Protein AF-A0A8H7VWY1-F1 (afdb_monomer)

pLDDT: mean 77.23, std 14.78, range [39.22, 94.75]

Structure (mmCIF, N/CA/C/O backbone):
data_AF-A0A8H7VWY1-F1
#
_entry.id   AF-A0A8H7VWY1-F1
#
loop_
_atom_site.group_PDB
_atom_site.id
_atom_site.type_symbol
_atom_site.label_atom_id
_atom_site.label_alt_id
_atom_site.label_comp_id
_atom_site.label_asym_id
_atom_site.label_entity_id
_atom_site.label_seq_id
_atom_site.pdbx_PDB_ins_code
_atom_site.Cartn_x
_atom_site.Cartn_y
_atom_site.Cartn_z
_atom_site.occupancy
_atom_site.B_iso_or_equiv
_atom_site.auth_seq_id
_atom_site.auth_comp_id
_atom_site.auth_asym_id
_atom_site.auth_atom_id
_atom_site.pdbx_PDB_model_num
ATOM 1 N N . MET A 1 1 ? -18.635 -22.391 5.691 1.00 39.22 1 MET A N 1
ATOM 2 C CA . MET A 1 1 ? -17.406 -21.820 5.090 1.00 39.22 1 MET A CA 1
ATOM 3 C C . MET A 1 1 ? -17.525 -20.301 5.102 1.00 39.22 1 MET A C 1
ATOM 5 O O . MET A 1 1 ? -18.580 -19.805 4.731 1.00 39.22 1 MET A O 1
ATOM 9 N N . LYS A 1 2 ? -16.519 -19.556 5.578 1.00 43.78 2 LYS A N 1
ATOM 10 C CA . LYS A 1 2 ? -16.522 -18.084 5.476 1.00 43.78 2 LYS A CA 1
ATOM 11 C C . LYS A 1 2 ? -15.951 -17.697 4.116 1.00 43.78 2 LYS A C 1
ATOM 13 O O . LYS A 1 2 ? -14.827 -18.083 3.821 1.00 43.78 2 LYS A O 1
ATOM 18 N N . ALA A 1 3 ? -16.705 -16.945 3.320 1.00 46.25 3 ALA A N 1
ATOM 19 C CA . ALA A 1 3 ? -16.212 -16.386 2.068 1.00 46.25 3 ALA A CA 1
ATOM 20 C C . ALA A 1 3 ? -15.025 -15.451 2.359 1.00 46.25 3 ALA A C 1
ATOM 22 O O . ALA A 1 3 ? -15.185 -14.411 3.003 1.00 46.25 3 ALA A O 1
ATOM 23 N N . SER A 1 4 ? -13.821 -15.837 1.938 1.00 55.66 4 SER A N 1
ATOM 24 C CA . SER A 1 4 ? -12.655 -14.961 1.958 1.00 55.66 4 SER A CA 1
ATOM 25 C C . SER A 1 4 ? -12.641 -14.161 0.662 1.00 55.66 4 SER A C 1
ATOM 27 O O . SER A 1 4 ? -12.239 -14.674 -0.378 1.00 55.66 4 SER A O 1
ATOM 29 N N . VAL A 1 5 ? -13.089 -12.908 0.710 1.00 57.19 5 VAL A N 1
ATOM 30 C CA . VAL A 1 5 ? -12.899 -11.975 -0.406 1.00 57.19 5 VAL A CA 1
ATOM 31 C C . VAL A 1 5 ? -11.411 -11.624 -0.458 1.00 57.19 5 VAL A C 1
ATOM 33 O O . VAL A 1 5 ? -10.923 -10.802 0.320 1.00 57.19 5 VAL A O 1
ATOM 36 N N . SER A 1 6 ? -10.660 -12.302 -1.322 1.00 58.06 6 SER A N 1
ATOM 37 C CA . SER A 1 6 ? -9.286 -11.938 -1.653 1.00 58.06 6 SER A CA 1
ATOM 38 C C . SER A 1 6 ? -9.323 -10.869 -2.738 1.00 58.06 6 SER A C 1
ATOM 40 O O . SER A 1 6 ? -9.676 -11.150 -3.878 1.00 58.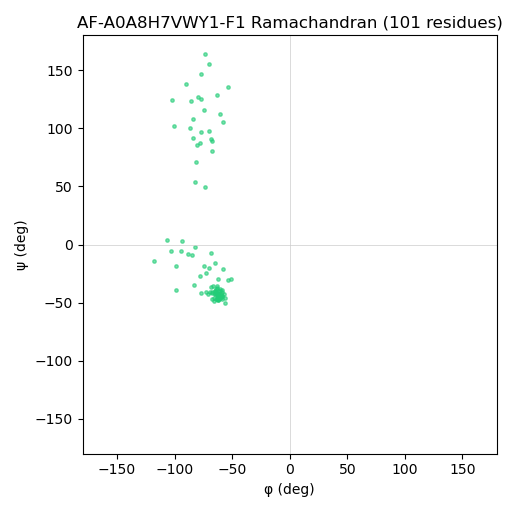06 6 SER A O 1
ATOM 42 N N . ILE A 1 7 ? -8.988 -9.633 -2.376 1.00 64.88 7 ILE A N 1
ATOM 43 C CA . ILE A 1 7 ? -8.799 -8.561 -3.356 1.00 64.88 7 ILE A CA 1
ATOM 44 C C . ILE A 1 7 ? -7.458 -8.815 -4.048 1.00 64.88 7 ILE A C 1
ATOM 46 O O . ILE A 1 7 ? -6.415 -8.778 -3.388 1.00 64.88 7 ILE A O 1
ATOM 50 N N . ASP A 1 8 ? -7.489 -9.088 -5.352 1.00 72.38 8 ASP A N 1
ATOM 51 C CA . ASP A 1 8 ? -6.281 -9.200 -6.166 1.00 72.38 8 ASP A CA 1
ATOM 52 C C . ASP A 1 8 ? -5.823 -7.814 -6.630 1.00 72.38 8 ASP A C 1
ATOM 54 O O . ASP A 1 8 ? -6.232 -7.299 -7.670 1.00 72.38 8 ASP A O 1
ATOM 58 N N . TYR A 1 9 ? -4.953 -7.206 -5.828 1.00 66.69 9 TYR A N 1
ATOM 59 C CA . TYR A 1 9 ? -4.357 -5.901 -6.109 1.00 66.69 9 TYR A CA 1
ATOM 60 C C . TYR A 1 9 ? -3.377 -5.910 -7.302 1.00 66.69 9 TYR A C 1
ATOM 62 O O . TYR A 1 9 ? -2.907 -4.842 -7.695 1.00 66.69 9 TYR A O 1
ATOM 70 N N . LEU A 1 10 ? -3.045 -7.085 -7.853 1.00 67.12 10 LEU A N 1
ATOM 71 C CA . LEU A 1 10 ? -2.091 -7.264 -8.953 1.00 67.12 10 LEU A CA 1
ATOM 72 C C . LEU A 1 10 ? -2.768 -7.522 -10.308 1.00 67.12 10 LEU A C 1
ATOM 74 O O . LEU A 1 10 ? -2.077 -7.578 -11.318 1.00 67.12 10 LEU A O 1
ATOM 78 N N . SER A 1 11 ? -4.095 -7.666 -10.332 1.00 69.75 11 SER A N 1
ATOM 79 C CA . SER A 1 11 ? -4.871 -7.951 -11.549 1.00 69.75 11 SER A CA 1
ATOM 80 C C . SER A 1 11 ? -5.037 -6.750 -12.489 1.00 69.75 11 SER A C 1
ATOM 82 O O . SER A 1 11 ? -5.368 -6.923 -13.658 1.00 69.75 11 SER A O 1
ATOM 84 N N . HIS A 1 12 ? -4.824 -5.531 -11.990 1.00 71.19 12 HIS A N 1
ATOM 85 C CA . HIS A 1 12 ? -4.958 -4.306 -12.773 1.00 71.19 12 HIS A CA 1
ATOM 86 C C . HIS A 1 12 ? -3.631 -3.938 -13.447 1.00 71.19 12 HIS A C 1
ATOM 88 O O . HIS A 1 12 ? -2.575 -4.000 -12.816 1.00 71.19 12 HIS A O 1
ATOM 94 N N . GLU A 1 13 ? -3.667 -3.511 -14.709 1.00 78.75 13 GLU A N 1
ATOM 95 C CA . GLU A 1 13 ? -2.500 -2.925 -15.368 1.00 78.75 13 GLU A CA 1
ATOM 96 C C . GLU A 1 13 ? -2.303 -1.487 -14.887 1.00 78.75 13 GLU A C 1
ATOM 98 O O . GLU A 1 13 ? -2.938 -0.549 -15.357 1.00 78.75 13 GLU A O 1
ATOM 103 N N . TRP A 1 14 ? -1.422 -1.315 -13.908 1.00 82.62 14 TRP A N 1
ATOM 104 C CA . TRP A 1 14 ? -1.132 -0.002 -13.348 1.00 82.62 14 TRP A CA 1
ATOM 105 C C . TRP A 1 14 ? -0.180 0.800 -14.236 1.00 82.62 14 TRP A C 1
ATOM 107 O O . TRP A 1 14 ? 0.953 0.364 -14.479 1.00 82.62 14 TRP A O 1
ATOM 117 N N . SER A 1 15 ? -0.563 2.024 -14.606 1.00 87.19 15 SER A N 1
ATOM 118 C CA . SER A 1 15 ? 0.397 2.990 -15.143 1.00 87.19 15 SER A CA 1
ATOM 119 C C . SER A 1 15 ? 1.303 3.549 -14.034 1.00 87.19 15 SER A C 1
ATOM 121 O O . SER A 1 15 ? 1.007 3.465 -12.838 1.00 87.19 15 SER A O 1
ATOM 123 N N . CYS A 1 16 ? 2.424 4.174 -14.410 1.00 84.88 16 CYS A N 1
ATOM 124 C CA . CYS A 1 16 ? 3.288 4.858 -13.441 1.00 84.88 16 CYS A CA 1
ATOM 125 C C . CYS A 1 16 ? 2.541 5.963 -12.673 1.00 84.88 16 CYS A C 1
ATOM 127 O O . CYS A 1 16 ? 2.751 6.114 -11.469 1.00 84.88 16 CYS A O 1
ATO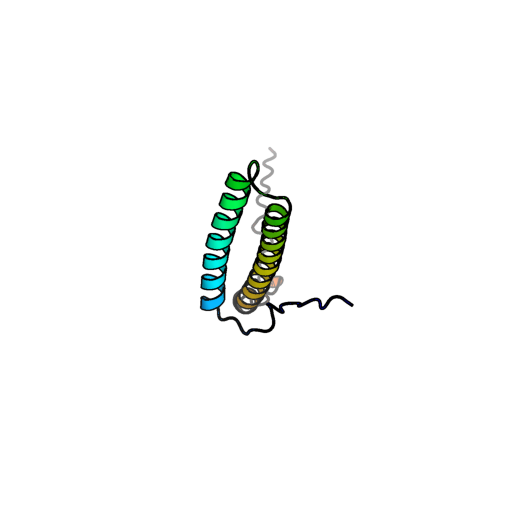M 129 N N . SER A 1 17 ? 1.661 6.709 -13.347 1.00 89.00 17 SER A N 1
ATOM 130 C CA . SER A 1 17 ? 0.856 7.766 -12.727 1.00 89.00 17 SER A CA 1
ATOM 131 C C . SER A 1 17 ? -0.113 7.197 -11.692 1.00 89.00 17 SER A C 1
ATOM 133 O O . SER A 1 17 ? -0.191 7.727 -10.581 1.00 89.00 17 SER A O 1
ATOM 135 N N . ASP A 1 18 ? -0.760 6.071 -12.008 1.00 88.69 18 ASP A N 1
ATOM 136 C CA . ASP A 1 18 ? -1.683 5.392 -11.092 1.00 88.69 18 ASP A CA 1
ATOM 137 C C . ASP A 1 18 ? -0.958 4.917 -9.834 1.00 88.69 18 ASP A C 1
ATOM 139 O O . ASP A 1 18 ? -1.445 5.115 -8.722 1.00 88.69 18 ASP A O 1
ATOM 143 N N . LEU A 1 19 ? 0.245 4.351 -9.982 1.00 88.75 19 LEU A N 1
ATOM 144 C CA . LEU A 1 19 ? 1.059 3.899 -8.849 1.00 88.75 19 LEU A CA 1
ATOM 145 C C . LEU A 1 19 ? 1.465 5.055 -7.937 1.00 88.75 19 LEU A C 1
ATOM 147 O O . LEU A 1 19 ? 1.384 4.931 -6.714 1.00 88.75 19 LEU A O 1
ATOM 151 N N . ILE A 1 20 ? 1.873 6.189 -8.514 1.00 89.44 20 ILE A N 1
ATOM 152 C CA . ILE A 1 20 ? 2.232 7.390 -7.750 1.00 89.44 20 ILE A CA 1
ATOM 153 C C . ILE A 1 20 ? 1.007 7.917 -6.999 1.00 89.44 20 ILE A C 1
ATOM 155 O O . ILE A 1 20 ? 1.094 8.226 -5.805 1.00 89.44 20 ILE A O 1
ATOM 159 N N . GLN A 1 21 ? -0.139 8.015 -7.674 1.00 92.50 21 GLN A N 1
ATOM 160 C CA . GLN A 1 21 ? -1.370 8.517 -7.075 1.00 92.50 21 GLN A CA 1
ATOM 161 C C . GLN A 1 21 ? -1.880 7.589 -5.970 1.00 92.50 21 GLN A C 1
ATOM 163 O O . GLN A 1 21 ? -2.170 8.058 -4.867 1.00 92.50 21 GLN A O 1
ATOM 168 N N . ALA A 1 22 ? -1.917 6.280 -6.215 1.00 91.75 22 ALA A N 1
ATOM 169 C CA . ALA A 1 22 ? -2.313 5.293 -5.220 1.00 91.75 22 ALA A CA 1
ATOM 170 C C . ALA A 1 22 ? -1.362 5.258 -4.027 1.00 91.75 22 ALA A C 1
ATOM 172 O O . ALA A 1 22 ? -1.820 5.143 -2.891 1.00 91.75 22 ALA A O 1
ATOM 173 N N . HIS A 1 23 ? -0.055 5.417 -4.249 1.00 92.06 23 HIS A N 1
ATOM 174 C CA . HIS A 1 23 ? 0.899 5.523 -3.154 1.00 92.06 23 HIS A CA 1
ATOM 175 C C . HIS A 1 23 ? 0.620 6.754 -2.285 1.00 92.06 23 HIS A C 1
ATOM 177 O O . HIS A 1 23 ? 0.543 6.638 -1.063 1.00 92.06 23 HIS A O 1
ATOM 183 N N . ARG A 1 24 ? 0.423 7.929 -2.898 1.00 94.56 24 ARG A N 1
ATOM 184 C CA . ARG A 1 24 ? 0.106 9.174 -2.175 1.00 94.56 24 ARG A CA 1
ATOM 185 C C . ARG A 1 24 ? -1.181 9.046 -1.369 1.00 94.56 24 ARG A C 1
ATOM 187 O O . ARG A 1 24 ? -1.215 9.439 -0.205 1.00 94.56 24 ARG A O 1
ATOM 194 N N . GLU A 1 25 ? -2.216 8.474 -1.969 1.00 94.06 25 GLU A N 1
ATOM 195 C CA . GLU A 1 25 ? -3.495 8.263 -1.298 1.00 94.06 25 GLU A CA 1
ATOM 196 C C . GLU A 1 25 ? -3.368 7.272 -0.136 1.00 94.06 25 GLU A C 1
ATOM 198 O O . GLU A 1 25 ? -3.842 7.541 0.969 1.00 94.06 25 GLU A O 1
ATOM 203 N N . LEU A 1 26 ? -2.624 6.181 -0.327 1.00 94.00 26 LEU A N 1
ATOM 204 C CA . LEU A 1 26 ? -2.328 5.232 0.740 1.00 94.00 26 LEU A CA 1
ATOM 205 C C . LEU A 1 26 ? -1.609 5.899 1.920 1.00 94.00 26 LEU A C 1
ATOM 207 O O . LEU A 1 26 ? -1.950 5.621 3.068 1.00 94.00 26 LEU A O 1
ATO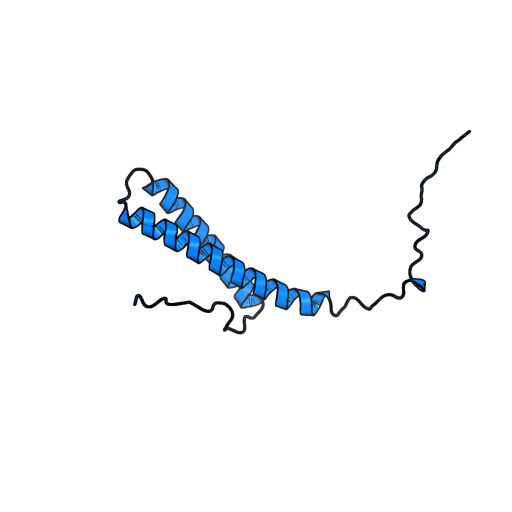M 211 N N . GLN A 1 27 ? -0.658 6.807 1.676 1.00 94.75 27 GLN A N 1
ATOM 212 C CA . GLN A 1 27 ? 0.001 7.533 2.768 1.00 94.75 27 GLN A CA 1
ATOM 213 C C . GLN A 1 27 ? -0.982 8.402 3.558 1.00 94.75 27 GLN A C 1
ATOM 215 O O . GLN A 1 27 ? -0.968 8.367 4.788 1.00 94.75 27 GLN A O 1
ATOM 220 N 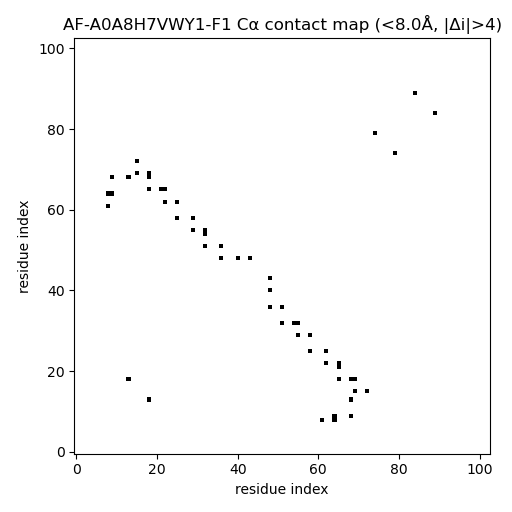N . ARG A 1 28 ? -1.896 9.116 2.885 1.00 94.69 28 ARG A N 1
ATOM 221 C CA . ARG A 1 28 ? -2.945 9.897 3.569 1.00 94.69 28 ARG A CA 1
ATOM 222 C C . ARG A 1 28 ? -3.826 9.005 4.443 1.00 94.69 28 ARG A C 1
ATOM 224 O O . ARG A 1 28 ? -4.095 9.333 5.600 1.00 94.69 28 ARG A O 1
ATOM 231 N N . GLN A 1 29 ? -4.241 7.856 3.912 1.00 93.00 29 GLN A N 1
ATOM 232 C CA . GLN A 1 29 ? -5.081 6.896 4.630 1.00 93.00 29 GLN A CA 1
ATOM 233 C C . GLN A 1 29 ? -4.367 6.285 5.838 1.00 93.00 29 GLN A C 1
ATOM 235 O O . GLN A 1 29 ? -4.972 6.163 6.908 1.00 93.00 29 GLN A O 1
ATOM 240 N N . LYS A 1 30 ? -3.075 5.959 5.707 1.00 93.12 30 LYS A N 1
ATOM 241 C CA . LYS A 1 30 ? -2.245 5.468 6.815 1.00 93.12 30 LYS A CA 1
ATOM 242 C C . LYS A 1 30 ? -2.128 6.504 7.924 1.00 93.12 30 LYS A C 1
ATOM 244 O O . LYS A 1 30 ? -2.346 6.150 9.079 1.00 93.12 30 LYS A O 1
ATOM 249 N N . SER A 1 31 ? -1.873 7.768 7.591 1.00 92.56 31 SER A N 1
ATOM 250 C CA . SER A 1 31 ? -1.806 8.852 8.580 1.00 92.56 31 SER A CA 1
ATOM 251 C C . SER A 1 31 ? -3.130 9.028 9.323 1.00 92.56 31 SER A C 1
ATOM 253 O O . SER A 1 31 ? -3.144 9.069 10.551 1.00 92.56 31 SER A O 1
ATOM 255 N N . LYS A 1 32 ? -4.262 9.028 8.605 1.00 91.69 32 LYS A N 1
ATOM 256 C CA . LYS A 1 32 ? -5.599 9.101 9.217 1.00 91.69 32 LYS A CA 1
ATOM 257 C C . LYS A 1 32 ? -5.886 7.903 10.125 1.00 91.69 32 LYS A C 1
ATOM 259 O O . LYS A 1 32 ? -6.422 8.059 11.217 1.00 91.69 32 LYS A O 1
ATOM 264 N N . THR A 1 33 ? -5.524 6.701 9.685 1.00 90.06 33 THR A N 1
ATOM 265 C CA . THR A 1 33 ? -5.731 5.469 10.459 1.00 90.06 33 THR A CA 1
ATOM 266 C C . THR A 1 33 ? -4.856 5.451 11.707 1.00 90.06 33 THR A C 1
ATOM 268 O O . THR A 1 33 ? -5.340 5.098 12.776 1.00 90.06 33 THR A O 1
ATOM 271 N N . ALA A 1 34 ? -3.595 5.874 11.595 1.00 89.50 34 ALA A N 1
ATOM 272 C CA . ALA A 1 34 ? -2.683 6.001 12.724 1.00 89.50 34 ALA A CA 1
ATOM 273 C C . ALA A 1 34 ? -3.199 7.018 13.749 1.00 89.50 34 ALA A C 1
ATOM 275 O O . ALA A 1 34 ? -3.272 6.687 14.927 1.00 89.50 34 ALA A O 1
ATOM 276 N N . PHE A 1 35 ? -3.642 8.196 13.298 1.00 90.19 35 PHE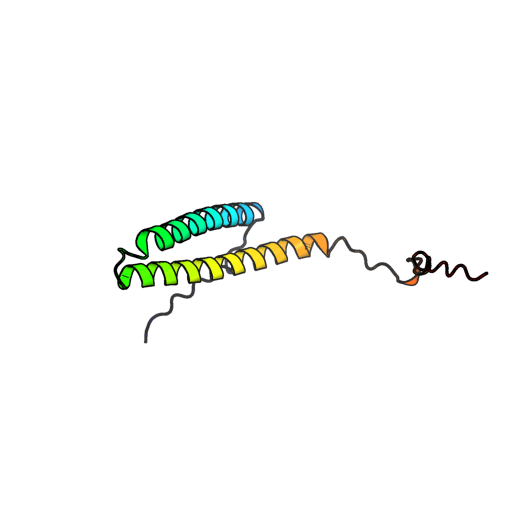 A N 1
ATOM 277 C CA . PHE A 1 35 ? -4.266 9.196 14.164 1.00 90.19 35 PHE A CA 1
ATOM 278 C C . PHE A 1 35 ? -5.472 8.615 14.910 1.00 90.19 35 PHE A C 1
ATOM 280 O O . PHE A 1 35 ? -5.516 8.657 16.134 1.00 90.19 35 PHE A O 1
ATOM 287 N N . ASN A 1 36 ? -6.397 7.967 14.195 1.00 87.75 36 ASN A N 1
ATOM 288 C CA . ASN A 1 36 ? -7.575 7.351 14.808 1.00 87.75 36 ASN A CA 1
ATOM 289 C C . ASN A 1 36 ? -7.211 6.268 15.834 1.00 87.75 36 ASN A C 1
ATOM 291 O O . ASN A 1 36 ? -7.875 6.168 16.862 1.00 87.75 36 ASN A O 1
ATOM 295 N N . ILE A 1 37 ? -6.173 5.465 15.577 1.00 86.94 37 ILE A N 1
ATOM 296 C CA . ILE A 1 37 ? -5.690 4.458 16.532 1.00 86.94 37 ILE A CA 1
ATOM 297 C C . ILE A 1 37 ? -5.180 5.129 17.808 1.00 86.94 37 ILE A C 1
ATOM 299 O O . ILE A 1 37 ? -5.538 4.686 18.895 1.00 86.94 37 ILE A O 1
ATOM 303 N N . THR A 1 38 ? -4.373 6.183 17.681 1.00 87.62 38 THR A N 1
ATOM 304 C CA . THR A 1 38 ? -3.795 6.896 18.826 1.00 87.62 38 THR A CA 1
ATOM 305 C C . THR A 1 38 ? -4.870 7.622 19.634 1.00 87.62 38 THR A C 1
ATOM 307 O O . THR A 1 38 ? -4.925 7.481 20.850 1.00 87.62 38 THR A O 1
ATOM 310 N N . THR A 1 39 ? -5.768 8.357 18.974 1.00 87.19 39 THR A N 1
ATOM 311 C CA . THR A 1 39 ? -6.825 9.128 19.647 1.00 87.19 39 THR A CA 1
ATOM 312 C C . THR A 1 39 ? -7.870 8.227 20.295 1.00 87.19 39 THR A C 1
ATOM 314 O O . THR A 1 39 ? -8.368 8.535 21.373 1.00 87.19 39 THR A O 1
ATOM 317 N N . SER A 1 40 ? -8.197 7.098 19.664 1.00 82.38 40 SER A N 1
ATOM 318 C CA . SER A 1 40 ? -9.268 6.220 20.146 1.00 82.38 40 SER A CA 1
ATOM 319 C C . SER A 1 40 ? -8.755 5.097 21.053 1.00 82.38 40 SER A C 1
ATOM 321 O O . SER A 1 40 ? -9.532 4.251 21.477 1.00 82.38 40 SER A O 1
ATOM 323 N N . GLN A 1 41 ? -7.461 5.050 21.375 1.00 75.81 41 GLN A N 1
ATOM 324 C CA . GLN A 1 41 ? -6.860 3.931 22.111 1.00 75.81 41 GLN A CA 1
ATOM 325 C C . GLN A 1 41 ? -7.438 3.742 23.522 1.00 75.81 41 GLN A C 1
ATOM 327 O O . GLN A 1 41 ? -7.490 2.618 24.013 1.00 75.81 41 GLN A O 1
ATOM 332 N N . GLN A 1 42 ? -7.885 4.830 24.152 1.00 74.38 42 GLN A N 1
ATOM 333 C CA . GLN A 1 42 ? -8.420 4.830 25.518 1.00 74.38 42 GLN A CA 1
ATOM 334 C C . GLN A 1 42 ? -9.956 4.813 25.570 1.00 74.38 42 GLN A C 1
ATOM 336 O O . GLN A 1 42 ? -10.527 4.453 26.594 1.00 74.38 42 GLN A O 1
ATOM 341 N N . THR A 1 43 ? -10.629 5.181 24.478 1.00 81.19 43 THR A N 1
ATOM 342 C CA . THR A 1 43 ? -12.087 5.400 24.436 1.00 81.19 43 THR A CA 1
ATOM 343 C C . THR A 1 43 ? -12.825 4.455 23.486 1.00 81.19 43 THR A C 1
ATOM 345 O O . THR A 1 43 ? -14.048 4.348 23.562 1.00 81.19 43 THR A O 1
ATOM 348 N N . ALA A 1 44 ? -12.114 3.751 22.597 1.00 82.25 44 ALA A N 1
ATOM 349 C CA . ALA A 1 44 ? -12.724 2.887 21.593 1.00 82.25 44 ALA A CA 1
ATOM 350 C C . ALA A 1 44 ? -13.209 1.556 22.155 1.00 82.25 44 ALA A C 1
ATOM 352 O O . ALA A 1 44 ? -12.573 0.893 22.979 1.00 82.25 44 ALA A O 1
ATOM 353 N N . THR A 1 45 ? -14.295 1.078 21.565 1.00 87.25 45 THR A N 1
ATOM 354 C CA . THR A 1 45 ? -14.792 -0.271 21.803 1.00 87.25 45 THR A CA 1
ATOM 355 C C . THR A 1 45 ? -13.859 -1.328 21.194 1.00 87.25 45 THR A C 1
ATOM 357 O O . THR A 1 45 ? -13.185 -1.116 20.180 1.00 87.25 45 THR A O 1
ATOM 360 N N . LYS A 1 46 ? -13.892 -2.555 21.732 1.00 86.50 46 LYS A N 1
ATOM 361 C CA . LYS A 1 46 ? -13.152 -3.713 21.181 1.00 86.50 46 LYS A CA 1
ATOM 362 C C . LYS A 1 46 ? -13.440 -3.955 19.687 1.00 86.50 46 LYS A C 1
ATOM 364 O O . LYS A 1 46 ? -12.575 -4.435 18.952 1.00 86.50 46 LYS A O 1
ATOM 369 N N . LYS A 1 47 ? -14.651 -3.619 19.222 1.00 87.88 47 LYS A N 1
ATOM 370 C CA . LYS A 1 47 ? -15.067 -3.738 17.814 1.00 87.88 47 LYS A CA 1
ATOM 371 C C . LYS A 1 47 ? -14.343 -2.727 16.918 1.00 87.88 47 LYS A C 1
ATOM 373 O O . LYS A 1 47 ? -13.908 -3.092 15.827 1.00 87.88 47 LYS A O 1
ATOM 378 N N . GLU A 1 48 ? -14.173 -1.494 17.378 1.00 86.75 48 GLU A N 1
ATOM 379 C CA . GLU A 1 48 ? -13.465 -0.435 16.649 1.00 86.75 48 GLU A CA 1
ATOM 380 C C . GLU A 1 48 ? -11.961 -0.689 16.597 1.00 86.75 48 GLU A C 1
ATOM 382 O O . GLU A 1 48 ? -11.368 -0.613 15.522 1.00 86.75 48 GLU A O 1
ATOM 387 N N . LEU A 1 49 ? -11.362 -1.127 17.707 1.00 85.31 49 LEU A N 1
ATOM 388 C CA . LEU A 1 49 ? -9.957 -1.547 17.735 1.00 85.31 49 LEU A CA 1
ATOM 389 C C . LEU A 1 49 ? -9.683 -2.666 16.718 1.00 85.31 49 LEU A C 1
ATOM 391 O O . LEU A 1 49 ? -8.705 -2.620 15.967 1.00 85.31 49 LEU A O 1
ATOM 395 N N . LYS A 1 50 ? -10.591 -3.647 16.619 1.00 88.81 50 LYS A N 1
ATOM 396 C CA . LYS A 1 50 ? -10.508 -4.709 15.607 1.00 88.81 50 LYS A CA 1
ATOM 397 C C . LYS A 1 50 ? -10.644 -4.167 14.180 1.00 88.81 50 LYS A C 1
ATOM 399 O O . LYS A 1 50 ? -9.941 -4.641 13.284 1.00 88.81 50 LYS A O 1
ATOM 404 N N . LYS A 1 51 ? -11.514 -3.178 13.954 1.00 89.62 51 LYS A N 1
ATOM 405 C CA . LYS A 1 51 ? -11.671 -2.509 12.652 1.00 89.62 51 LYS A CA 1
ATOM 406 C C . LYS A 1 51 ? -10.379 -1.801 12.243 1.00 89.62 51 LYS A C 1
ATOM 408 O O . LYS A 1 51 ? -9.909 -2.021 11.130 1.00 89.62 51 LYS A O 1
ATOM 413 N N . PHE A 1 52 ? -9.763 -1.035 13.143 1.00 88.31 52 PHE A N 1
ATOM 414 C CA . PHE A 1 52 ? -8.493 -0.358 12.867 1.00 88.31 52 PHE A CA 1
ATOM 415 C C . PHE A 1 52 ? -7.346 -1.338 12.610 1.00 88.31 52 PHE A C 1
ATOM 417 O O . PHE A 1 52 ? -6.566 -1.141 11.682 1.00 88.31 52 PHE A O 1
ATOM 424 N N . SER A 1 53 ? -7.268 -2.428 13.379 1.00 88.00 53 SER A N 1
ATOM 425 C CA . SER A 1 53 ? -6.286 -3.495 13.150 1.00 88.00 53 SER A CA 1
ATOM 426 C C . SER A 1 53 ? -6.451 -4.135 11.765 1.00 88.00 53 SER A C 1
ATOM 428 O O . SER A 1 53 ? -5.480 -4.284 11.024 1.00 88.00 53 SER A O 1
ATOM 430 N N . THR A 1 54 ? -7.692 -4.438 11.376 1.00 89.88 54 THR A N 1
ATOM 431 C CA . THR A 1 54 ? -8.005 -5.014 10.059 1.00 89.88 54 THR A CA 1
ATOM 432 C C . THR A 1 54 ? -7.620 -4.060 8.929 1.00 89.88 54 THR A C 1
ATOM 434 O O . THR A 1 54 ? -6.991 -4.474 7.955 1.00 89.88 54 THR A O 1
ATOM 437 N N . GLU A 1 55 ? -7.940 -2.774 9.076 1.00 90.19 55 GLU A N 1
ATOM 438 C CA . GLU A 1 55 ? -7.595 -1.749 8.092 1.00 90.19 55 GLU A CA 1
ATOM 439 C C . GLU A 1 55 ? -6.075 -1.561 7.976 1.00 90.19 55 GLU A C 1
ATOM 441 O O . GLU A 1 55 ? -5.543 -1.508 6.870 1.00 90.19 55 GLU A O 1
ATOM 446 N N . LYS A 1 56 ? -5.340 -1.584 9.094 1.00 89.62 56 LYS A N 1
ATOM 447 C CA . LYS A 1 56 ? -3.869 -1.539 9.090 1.00 89.62 56 LYS A CA 1
ATOM 448 C C . LYS A 1 56 ? -3.269 -2.715 8.312 1.00 89.62 56 LYS A C 1
ATOM 450 O O . LYS A 1 56 ? -2.366 -2.520 7.500 1.00 89.62 56 LYS A O 1
ATOM 455 N N . VAL A 1 57 ? -3.778 -3.932 8.517 1.00 90.81 57 VAL A N 1
ATOM 456 C CA . VAL A 1 57 ? -3.332 -5.122 7.766 1.00 90.81 57 VAL A CA 1
ATOM 457 C C . VAL A 1 57 ? -3.639 -4.979 6.275 1.00 90.81 57 VAL A C 1
ATOM 459 O O . VAL A 1 57 ? -2.792 -5.300 5.439 1.00 90.81 57 VAL A O 1
ATOM 462 N N . ARG A 1 58 ? -4.821 -4.464 5.924 1.00 90.56 58 ARG A N 1
ATOM 463 C CA . ARG A 1 58 ? -5.200 -4.188 4.533 1.00 90.56 58 ARG A CA 1
ATOM 464 C C . ARG A 1 58 ? -4.251 -3.180 3.881 1.00 90.56 58 ARG A C 1
ATOM 466 O O . ARG A 1 58 ? -3.766 -3.444 2.785 1.00 90.56 58 ARG A O 1
ATOM 473 N N . GLN A 1 59 ? -3.930 -2.086 4.567 1.00 92.19 59 GLN A N 1
ATOM 474 C CA . GLN A 1 59 ? -2.999 -1.061 4.086 1.00 92.19 59 GLN A CA 1
ATOM 475 C C . GLN A 1 59 ? -1.591 -1.616 3.856 1.00 92.19 59 GLN A C 1
ATOM 477 O O . GLN A 1 59 ? -0.974 -1.290 2.848 1.00 92.19 59 GLN A O 1
ATOM 482 N N . ILE A 1 60 ? -1.096 -2.493 4.739 1.00 90.44 60 ILE A N 1
ATOM 483 C CA . ILE A 1 60 ? 0.201 -3.169 4.556 1.00 90.44 60 ILE A CA 1
ATOM 484 C C . ILE A 1 60 ? 0.185 -4.041 3.295 1.00 90.44 60 ILE A C 1
ATOM 486 O O . ILE A 1 60 ? 1.100 -3.972 2.477 1.00 90.44 60 ILE A O 1
ATOM 490 N N . ARG A 1 61 ? -0.867 -4.848 3.106 1.00 88.75 61 ARG A N 1
ATOM 491 C CA . ARG A 1 61 ? -1.003 -5.695 1.909 1.00 88.75 61 ARG A CA 1
ATOM 492 C C . ARG A 1 61 ? -1.057 -4.860 0.633 1.00 88.75 61 ARG A C 1
ATOM 494 O O . ARG A 1 61 ? -0.389 -5.198 -0.339 1.00 88.75 61 ARG A O 1
ATOM 501 N N . TYR A 1 62 ? -1.800 -3.760 0.661 1.00 90.12 62 TYR A N 1
ATOM 502 C CA . TYR A 1 62 ? -1.914 -2.859 -0.477 1.00 90.12 62 TYR A CA 1
ATOM 503 C C . TYR A 1 62 ? -0.592 -2.140 -0.778 1.00 90.12 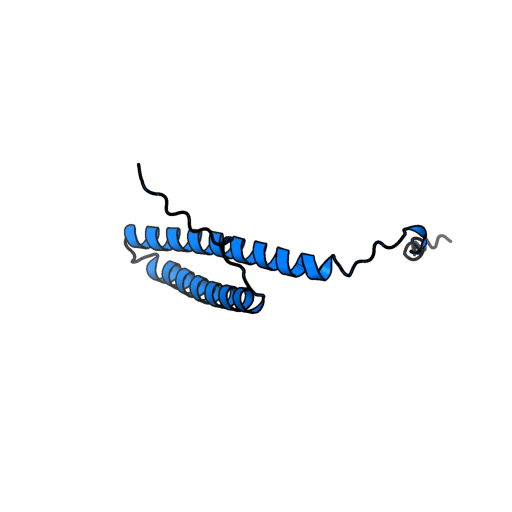62 TYR A C 1
ATOM 505 O O . TYR A 1 62 ? -0.171 -2.089 -1.930 1.00 90.12 62 TYR A O 1
ATOM 513 N N . GLN A 1 63 ? 0.136 -1.696 0.252 1.00 91.44 63 GLN A N 1
ATOM 514 C CA . GLN A 1 63 ? 1.479 -1.126 0.105 1.00 91.44 63 GLN A CA 1
ATOM 515 C C . GLN A 1 63 ? 2.431 -2.095 -0.602 1.00 91.44 63 GLN A C 1
ATOM 517 O O . GLN A 1 63 ? 3.125 -1.709 -1.541 1.00 91.44 63 GLN A O 1
ATOM 522 N N . ASN A 1 64 ? 2.426 -3.362 -0.182 1.00 89.94 64 ASN A N 1
ATOM 523 C CA . ASN A 1 64 ? 3.259 -4.399 -0.783 1.00 89.94 64 ASN A CA 1
ATOM 524 C C . ASN A 1 64 ? 2.902 -4.647 -2.256 1.00 89.94 64 ASN A C 1
ATOM 526 O O . ASN A 1 64 ? 3.798 -4.908 -3.058 1.00 89.94 64 ASN A O 1
ATOM 530 N N . ALA A 1 65 ? 1.621 -4.564 -2.624 1.00 88.75 65 ALA A N 1
ATOM 531 C CA . ALA A 1 65 ? 1.189 -4.697 -4.013 1.00 88.75 65 ALA A CA 1
ATOM 532 C C . ALA A 1 65 ? 1.700 -3.536 -4.881 1.00 88.75 65 ALA A C 1
ATOM 534 O O . ALA A 1 65 ? 2.330 -3.783 -5.909 1.00 88.75 65 ALA A O 1
ATOM 535 N N . ILE A 1 66 ? 1.533 -2.288 -4.421 1.00 89.44 66 ILE A N 1
ATOM 536 C CA . ILE A 1 66 ? 2.045 -1.098 -5.122 1.00 89.44 66 ILE A CA 1
ATOM 537 C C . ILE A 1 66 ? 3.565 -1.199 -5.295 1.00 89.44 66 ILE A C 1
ATOM 539 O O . ILE A 1 66 ? 4.080 -0.955 -6.380 1.00 89.44 66 ILE A O 1
ATOM 543 N N . TRP A 1 67 ? 4.299 -1.603 -4.253 1.00 89.19 67 TRP A N 1
ATOM 544 C CA . TRP A 1 67 ? 5.752 -1.784 -4.324 1.00 89.19 67 TRP A CA 1
ATOM 545 C C . TRP A 1 67 ? 6.182 -2.821 -5.355 1.00 89.19 67 TRP A C 1
ATOM 547 O O . TRP A 1 67 ? 7.087 -2.552 -6.141 1.00 89.19 67 TRP A O 1
ATOM 557 N N . ARG A 1 68 ? 5.519 -3.980 -5.395 1.00 86.94 68 ARG A N 1
ATOM 558 C CA . ARG A 1 68 ? 5.798 -5.010 -6.407 1.00 86.94 68 ARG A CA 1
ATOM 559 C C . ARG A 1 68 ? 5.563 -4.483 -7.816 1.00 86.94 68 ARG A C 1
ATOM 561 O O . ARG A 1 68 ? 6.358 -4.769 -8.706 1.00 86.94 68 ARG A O 1
ATOM 568 N N . GLN A 1 69 ? 4.511 -3.697 -8.010 1.00 86.44 69 GLN A N 1
ATOM 569 C CA . GLN A 1 69 ? 4.185 -3.149 -9.317 1.00 86.44 69 GLN A CA 1
ATOM 570 C C . GLN A 1 69 ? 5.147 -2.031 -9.738 1.00 86.44 69 GLN A C 1
ATOM 572 O O . GLN A 1 69 ? 5.627 -2.033 -10.867 1.00 86.44 69 GLN A O 1
ATOM 577 N N . MET A 1 70 ? 5.527 -1.140 -8.817 1.00 85.94 70 MET A N 1
ATOM 578 C CA . MET A 1 70 ? 6.576 -0.147 -9.069 1.00 85.94 70 MET A CA 1
ATOM 579 C C . MET A 1 70 ? 7.909 -0.816 -9.409 1.00 85.94 70 MET A C 1
ATOM 581 O O . MET A 1 70 ? 8.567 -0.403 -10.358 1.00 85.94 70 MET A O 1
ATOM 585 N N . ALA A 1 71 ? 8.289 -1.877 -8.690 1.00 83.75 71 ALA A N 1
ATOM 586 C CA . ALA A 1 71 ? 9.507 -2.627 -8.978 1.00 83.75 71 ALA A CA 1
ATOM 587 C C . ALA A 1 71 ? 9.484 -3.232 -10.388 1.00 83.75 71 ALA A C 1
ATOM 589 O O . ALA A 1 71 ? 10.468 -3.094 -11.108 1.00 83.75 71 ALA A O 1
ATOM 590 N N . ARG A 1 72 ? 8.366 -3.831 -10.825 1.00 79.81 72 ARG A N 1
ATOM 591 C CA . ARG A 1 72 ? 8.204 -4.329 -12.206 1.00 79.81 72 ARG A CA 1
ATOM 592 C C . ARG A 1 72 ? 8.375 -3.212 -13.239 1.00 79.81 72 ARG A C 1
ATOM 594 O O . ARG A 1 72 ? 9.140 -3.363 -14.185 1.00 79.81 72 ARG A O 1
ATOM 601 N N . SER A 1 73 ? 7.731 -2.066 -13.027 1.00 76.38 73 SER A N 1
ATOM 602 C CA . SER A 1 73 ? 7.830 -0.925 -13.946 1.00 76.38 73 SER A CA 1
ATOM 603 C C . SER A 1 73 ? 9.233 -0.307 -13.993 1.00 76.38 73 SER A C 1
ATOM 605 O O . SER A 1 73 ? 9.676 0.122 -15.057 1.00 76.38 73 SER A O 1
ATOM 607 N N . CYS A 1 74 ? 9.944 -0.262 -12.862 1.00 70.69 74 CYS A N 1
ATOM 608 C CA . CYS A 1 74 ? 11.304 0.273 -12.784 1.00 70.69 74 CYS A CA 1
ATOM 609 C C . CYS A 1 74 ? 12.350 -0.707 -13.323 1.00 70.69 74 CYS A C 1
ATOM 611 O O . CYS A 1 74 ? 13.253 -0.282 -14.035 1.00 70.69 74 CYS A O 1
ATOM 613 N N . THR A 1 75 ? 12.236 -2.003 -13.021 1.00 66.69 75 THR A N 1
ATOM 614 C CA . THR A 1 75 ? 13.180 -3.028 -13.504 1.00 66.69 75 THR A CA 1
ATOM 615 C C . THR A 1 75 ? 13.161 -3.118 -15.021 1.00 66.69 75 THR A C 1
ATOM 617 O O . THR A 1 75 ? 14.221 -3.001 -15.617 1.00 66.69 75 THR A O 1
ATOM 620 N N . ASN A 1 76 ? 11.987 -3.134 -15.658 1.00 62.75 76 ASN A N 1
ATOM 621 C CA . ASN A 1 76 ? 11.880 -3.104 -17.123 1.00 62.75 76 ASN A CA 1
ATOM 622 C C . ASN A 1 76 ? 12.552 -1.884 -17.782 1.00 62.75 76 ASN A C 1
ATOM 624 O O . ASN A 1 76 ? 12.846 -1.920 -18.969 1.00 62.75 76 ASN A O 1
ATOM 628 N N . LYS A 1 77 ? 12.775 -0.783 -17.054 1.00 61.31 77 LYS A N 1
ATOM 629 C CA . LYS A 1 77 ? 13.459 0.406 -17.590 1.00 61.31 77 LYS A CA 1
ATOM 630 C C . LYS A 1 77 ? 14.938 0.460 -17.207 1.00 61.31 77 LYS A C 1
ATOM 632 O O . LYS A 1 77 ? 15.758 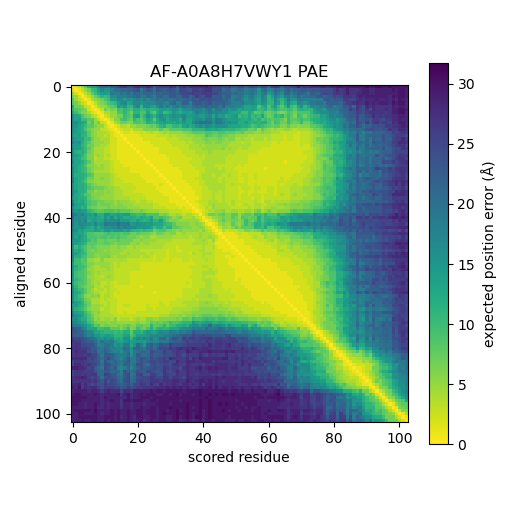0.838 -18.033 1.00 61.31 77 LYS A O 1
ATOM 637 N N . LEU A 1 78 ? 15.280 0.073 -15.978 1.00 56.06 78 LEU A N 1
ATOM 638 C CA . LEU A 1 78 ? 16.639 0.152 -15.434 1.00 56.06 78 LEU A CA 1
ATOM 639 C C . LEU A 1 78 ? 17.517 -1.038 -15.843 1.00 56.06 78 LEU A C 1
ATOM 641 O O . LEU A 1 78 ? 18.709 -0.856 -16.062 1.00 56.06 78 LEU A O 1
ATOM 645 N N . SER A 1 79 ? 16.961 -2.248 -15.972 1.00 56.22 79 SER A N 1
ATOM 646 C CA . SER A 1 79 ? 17.744 -3.415 -16.405 1.00 56.22 79 SER A CA 1
ATOM 647 C C . SER A 1 79 ? 17.981 -3.430 -17.911 1.00 56.22 79 SER A C 1
ATOM 649 O O . SER A 1 79 ? 18.981 -3.974 -18.357 1.00 56.22 79 SER A O 1
ATOM 651 N N . CYS A 1 80 ? 17.090 -2.826 -18.701 1.00 55.62 80 CYS A N 1
ATOM 652 C CA . CYS A 1 80 ? 17.208 -2.819 -20.158 1.00 55.62 80 CYS A CA 1
ATOM 653 C C . CYS A 1 80 ? 18.322 -1.903 -20.680 1.00 55.62 80 CYS A C 1
ATOM 655 O O . CYS A 1 80 ? 18.828 -2.158 -21.769 1.00 55.62 80 CYS A O 1
ATOM 657 N N . SER A 1 81 ? 18.725 -0.865 -19.934 1.00 58.97 81 SER A N 1
ATOM 658 C CA . SER A 1 81 ? 19.840 0.008 -20.339 1.00 58.97 81 SER A CA 1
ATOM 659 C C . SER A 1 81 ? 21.191 -0.392 -19.739 1.00 58.97 81 SER A C 1
ATOM 661 O O . SER A 1 81 ? 22.200 0.213 -20.095 1.00 58.97 81 SER A O 1
ATOM 663 N N . ASN A 1 82 ? 21.236 -1.388 -18.849 1.00 59.41 82 ASN A N 1
ATOM 664 C CA . ASN A 1 82 ? 22.494 -2.000 -18.434 1.00 59.41 82 ASN A CA 1
ATOM 665 C C . ASN A 1 82 ? 22.893 -3.008 -19.506 1.00 59.41 82 ASN A C 1
ATOM 667 O O . ASN A 1 82 ? 22.561 -4.191 -19.423 1.00 59.41 82 ASN A O 1
ATOM 671 N N . GLN A 1 83 ? 23.584 -2.526 -20.540 1.00 66.69 83 GLN A N 1
ATOM 672 C CA . GLN A 1 83 ? 24.279 -3.429 -21.447 1.00 66.69 83 GLN A CA 1
ATOM 673 C C . GLN A 1 83 ? 25.182 -4.340 -20.612 1.00 66.69 83 GLN A C 1
ATOM 675 O O . GLN A 1 83 ? 25.837 -3.874 -19.680 1.00 66.69 83 GLN A O 1
ATOM 680 N N . MET A 1 84 ? 25.189 -5.639 -20.917 1.00 69.19 84 MET A N 1
ATOM 681 C CA . MET A 1 84 ? 26.192 -6.541 -20.362 1.00 69.19 84 MET A CA 1
ATOM 682 C C . MET A 1 84 ? 27.561 -6.001 -20.767 1.00 69.19 84 MET A C 1
ATOM 684 O O . MET A 1 84 ? 27.945 -6.079 -21.931 1.00 69.19 84 MET A O 1
ATOM 688 N N . ILE A 1 85 ? 28.260 -5.404 -19.807 1.00 71.69 85 ILE A N 1
ATOM 689 C CA . ILE A 1 85 ? 29.622 -4.937 -20.002 1.00 71.69 85 ILE A CA 1
ATOM 690 C C . ILE A 1 85 ? 30.507 -6.179 -19.944 1.00 71.69 85 ILE A C 1
ATOM 692 O O . ILE A 1 85 ? 30.441 -6.952 -18.986 1.00 71.69 85 ILE A O 1
ATOM 696 N N . ASP A 1 86 ? 31.307 -6.388 -20.983 1.00 73.06 86 ASP A N 1
ATOM 697 C CA . ASP A 1 86 ? 32.290 -7.463 -20.997 1.00 73.06 86 ASP A CA 1
ATOM 698 C C . ASP A 1 86 ? 33.311 -7.207 -19.871 1.00 73.06 86 ASP A C 1
ATOM 700 O O . ASP A 1 86 ? 33.855 -6.098 -19.805 1.00 73.06 86 ASP A O 1
ATOM 704 N N . PRO A 1 87 ? 33.602 -8.180 -18.986 1.00 71.31 87 PRO A N 1
ATOM 705 C CA . PRO A 1 87 ? 34.626 -8.032 -17.956 1.00 71.31 87 PRO A CA 1
ATOM 706 C C . PRO A 1 87 ? 35.979 -7.544 -18.492 1.00 71.31 87 PRO A C 1
ATOM 708 O O . PRO A 1 87 ? 36.681 -6.835 -17.780 1.00 71.31 87 PRO A O 1
ATOM 711 N N . SER A 1 88 ? 36.334 -7.860 -19.740 1.00 77.25 88 SER A N 1
ATOM 712 C CA . SER A 1 88 ? 37.560 -7.383 -20.394 1.00 77.25 88 SER A CA 1
ATOM 713 C C . SER A 1 88 ? 37.546 -5.887 -20.737 1.00 77.25 88 SER A C 1
ATOM 715 O O . SER A 1 88 ? 38.604 -5.287 -20.911 1.00 77.25 88 SER A O 1
ATOM 717 N N . SER A 1 89 ? 36.364 -5.266 -20.808 1.00 78.19 89 SER A N 1
ATOM 718 C CA . SER A 1 89 ? 36.192 -3.842 -21.127 1.00 78.19 89 SER A CA 1
ATOM 719 C C . SER A 1 89 ? 36.237 -2.925 -19.899 1.00 78.19 89 SER A C 1
ATOM 721 O O . SER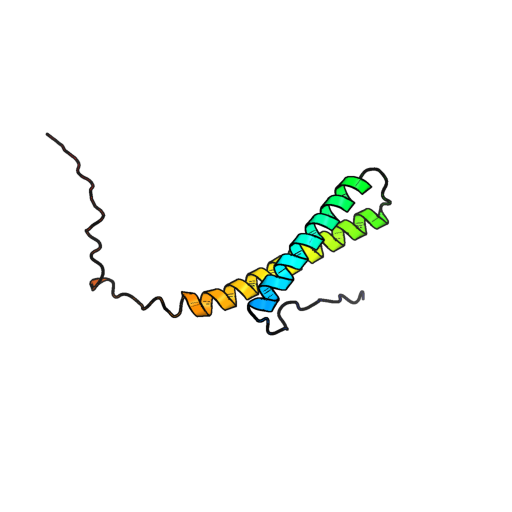 A 1 89 ? 36.302 -1.702 -20.038 1.00 78.19 89 SER A O 1
ATOM 723 N N . VAL A 1 90 ? 36.250 -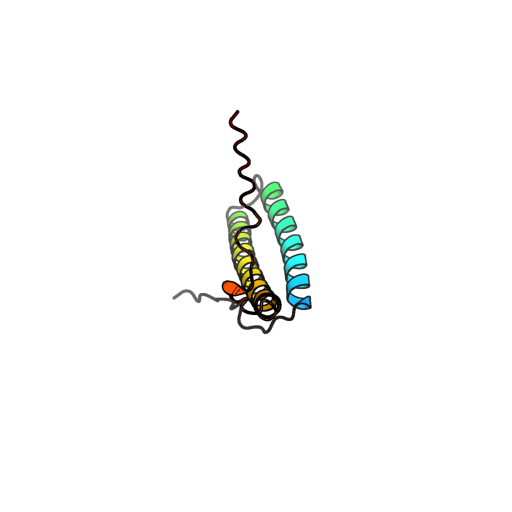3.499 -18.692 1.00 70.38 90 VAL A N 1
ATOM 724 C CA . VAL A 1 90 ? 36.377 -2.763 -17.430 1.00 70.38 90 VAL A CA 1
ATOM 725 C C . VAL A 1 90 ? 37.808 -2.896 -16.923 1.00 70.38 90 VAL A C 1
ATOM 727 O O . VAL A 1 90 ? 38.314 -3.996 -16.719 1.00 70.38 90 VAL A O 1
ATOM 730 N N . ASN A 1 91 ? 38.479 -1.769 -16.683 1.00 72.00 91 ASN A N 1
ATOM 731 C CA . ASN A 1 91 ? 39.784 -1.775 -16.029 1.00 72.00 91 ASN A CA 1
ATOM 732 C C . ASN A 1 91 ? 39.606 -1.981 -14.515 1.00 72.00 91 ASN A C 1
ATOM 734 O O . ASN A 1 91 ? 39.515 -1.018 -13.751 1.00 72.00 91 ASN A O 1
ATOM 738 N N . TRP A 1 92 ? 39.552 -3.245 -14.093 1.00 67.75 92 TRP A N 1
ATOM 739 C CA . TRP A 1 92 ? 39.373 -3.655 -12.694 1.00 67.75 92 TRP A CA 1
ATOM 740 C C . TRP A 1 92 ? 40.531 -3.253 -11.771 1.00 67.75 92 TRP A C 1
ATOM 742 O O . TRP A 1 92 ? 40.372 -3.251 -10.554 1.00 67.75 92 TRP A O 1
ATOM 752 N N . GLN A 1 93 ? 41.693 -2.894 -12.325 1.00 65.81 93 GLN A N 1
ATOM 753 C CA . GLN A 1 93 ? 42.903 -2.589 -11.557 1.00 65.81 93 GLN A CA 1
ATOM 754 C C . GLN A 1 93 ? 42.962 -1.159 -10.989 1.00 65.81 93 GLN A C 1
ATOM 756 O O . GLN A 1 93 ? 43.930 -0.827 -10.308 1.00 65.81 93 GLN A O 1
ATOM 761 N N . LYS A 1 94 ? 41.977 -0.287 -11.256 1.00 58.22 94 LYS A N 1
ATOM 762 C CA . LYS A 1 94 ? 42.093 1.147 -10.922 1.00 58.22 94 LYS A CA 1
ATOM 763 C C . LYS A 1 94 ? 41.709 1.526 -9.480 1.00 58.22 94 LYS A C 1
ATOM 765 O O . LYS A 1 94 ? 41.983 2.650 -9.087 1.00 58.22 94 LYS A O 1
ATOM 770 N N . GLU A 1 95 ? 41.133 0.622 -8.681 1.00 54.28 95 GLU A N 1
ATOM 771 C CA . GLU A 1 95 ? 40.781 0.906 -7.270 1.00 54.28 95 GLU A CA 1
ATOM 772 C C . GLU A 1 95 ? 41.690 0.237 -6.228 1.00 54.28 95 GLU A C 1
ATOM 774 O O . GLU A 1 95 ? 41.490 0.406 -5.028 1.00 54.28 95 GLU A O 1
ATOM 779 N N . SER A 1 96 ? 42.751 -0.461 -6.638 1.00 54.91 96 SER A N 1
ATOM 780 C CA . SER A 1 96 ? 43.794 -0.895 -5.702 1.00 54.91 96 SER A CA 1
ATOM 781 C C . SER A 1 96 ? 44.810 0.223 -5.432 1.00 54.91 96 SER A C 1
ATOM 783 O O . SER A 1 96 ? 46.013 -0.000 -5.527 1.00 54.91 96 SER A O 1
ATOM 785 N N . ASP A 1 97 ? 44.340 1.409 -5.028 1.00 54.03 97 ASP A N 1
ATOM 786 C CA . ASP A 1 97 ? 45.154 2.429 -4.341 1.00 54.03 97 ASP A CA 1
ATOM 787 C C . ASP A 1 97 ? 45.433 1.989 -2.887 1.00 54.03 97 ASP A C 1
ATOM 789 O O . ASP A 1 97 ? 45.286 2.730 -1.915 1.00 54.03 97 ASP A O 1
ATOM 793 N N . ILE A 1 98 ? 45.890 0.746 -2.716 1.00 59.62 98 ILE A N 1
ATOM 794 C CA . ILE A 1 98 ? 46.578 0.322 -1.501 1.00 59.62 98 ILE A CA 1
ATOM 795 C C . ILE A 1 98 ? 48.026 0.796 -1.652 1.00 59.62 98 ILE A C 1
ATOM 797 O O . ILE A 1 98 ? 48.951 0.013 -1.860 1.00 59.62 98 ILE A O 1
ATOM 801 N N . THR A 1 99 ? 48.247 2.108 -1.568 1.00 55.84 99 THR A N 1
ATOM 802 C CA . THR A 1 99 ? 49.585 2.644 -1.300 1.00 55.84 99 THR A CA 1
ATOM 803 C C . THR A 1 99 ? 49.977 2.272 0.129 1.00 55.84 99 THR A C 1
ATOM 805 O O . THR A 1 99 ? 49.886 3.079 1.052 1.00 55.84 99 THR A O 1
ATOM 808 N N . CYS A 1 100 ? 50.444 1.040 0.333 1.00 54.94 100 CYS A N 1
ATOM 809 C CA . CYS A 1 100 ? 51.299 0.725 1.469 1.00 54.94 100 CYS A CA 1
ATOM 810 C C . CYS A 1 100 ? 52.629 1.454 1.249 1.00 54.94 100 CYS A C 1
ATOM 812 O O . CYS A 1 100 ? 53.553 0.923 0.634 1.00 54.94 100 CYS A O 1
ATOM 814 N N . LYS A 1 101 ? 52.728 2.701 1.721 1.00 49.72 101 LYS A N 1
ATOM 815 C CA . LYS A 1 101 ? 54.021 3.369 1.881 1.00 49.72 101 LYS A CA 1
ATOM 816 C C . LYS A 1 101 ? 54.787 2.664 3.001 1.00 49.72 101 LYS A C 1
ATOM 818 O O . LYS A 1 101 ? 54.665 3.036 4.160 1.00 49.72 101 LYS A O 1
ATOM 823 N N . ASN A 1 102 ? 55.573 1.655 2.641 1.00 54.81 102 ASN A N 1
ATOM 824 C CA . ASN A 1 102 ? 56.669 1.168 3.470 1.00 54.81 102 ASN A CA 1
ATOM 825 C C . ASN A 1 102 ? 57.979 1.741 2.923 1.00 54.81 102 ASN A C 1
ATOM 827 O O . ASN A 1 102 ? 58.486 1.245 1.914 1.00 54.81 102 ASN A O 1
ATOM 831 N N . LYS A 1 103 ? 58.498 2.777 3.587 1.00 42.47 103 LYS A N 1
ATOM 832 C CA . LYS A 1 103 ? 59.923 2.992 3.885 1.00 42.47 103 LYS A CA 1
ATOM 833 C C . LYS A 1 103 ? 60.091 4.228 4.754 1.00 42.47 103 LYS A C 1
ATOM 835 O O . LYS A 1 103 ? 59.517 5.275 4.384 1.00 42.47 103 LYS A O 1
#

Organism: NCBI:txid101142

Solvent-accessible surface area (backbone atoms only — not comparable to full-atom values): 6522 Å² total; per-residue (Å²): 135,83,87,77,85,76,81,69,77,75,78,62,89,73,50,74,66,52,49,55,50,52,50,54,50,49,52,54,51,48,53,53,51,50,50,51,51,66,72,35,67,89,77,54,52,76,70,53,54,50,49,53,52,52,50,52,53,50,51,52,53,49,50,53,40,51,50,54,50,51,48,54,63,45,43,71,58,58,57,69,71,56,67,86,73,56,75,89,78,50,78,79,76,76,77,73,79,74,76,77,84,83,130

Secondary structure (DSSP, 8-state):
--------TTSS---HHHHHHHHHHHHHHHHHHHHHHHHTTTT--HHHHHHHHHHHHHHHHHHHHHHHHHHHHHHHHHTTT-----GGGS-GGGG--------

Mean predicted aligned error: 13.23 Å

Radius of gyration: 24.11 Å; Cα contacts (8 Å, |Δi|>4): 27; chains: 1; bounding box: 77×32×47 Å

Nearest PDB structures (foldseek):
  8fbo-assembly1_C  TM=7.997E-01  e=4.049E+00  synthetic construct
  3k6c-assembly1_J  TM=5.573E-01  e=9.021E+00  Nitrosomonas europaea
  8ok2-assembly1_A  TM=5.470E-01  e=6.629E+00  Homo sapiens

Foldseek 3Di:
DDDDPDDPLQPDDDDPVNLVVVVVVLVVVVVVLVVCCVVCVVPDDPVVNVVSVVVVVVSVVNVVSSVVNVCVVVCVVVVVPPDPDDPVNDPPPPPPPPPPPDD

Sequence (103 aa):
MKASVSIDYLSHEWSCSDLIQAHRELQRQKSKTAFNITTSQQTATKKELKKFSTEKVRQIRYQNAIWRQMARSCTNKLSCSNQMIDPSSVNWQKESDITCKNK